Protein AF-A0A9X1MPQ9-F1 (afdb_monomer_lite)

Secondary structure (DSSP, 8-state):
--SSSTTSS--HHHHHHHHHHHHHHHHHHHHS-----GGGGGGHHHHHHHHHHHHHHHHHHHHHHHHHHHHHHTT----HHHHHHHHHHHHHHHHHHHHHHHHHHHHGGG-HHHHTT-HHHHHHHHHHHHHHHHHHHHHHHHHHHTT--

Foldseek 3Di:
DPPVVVPPLQDLVLLQVLLVLLLVLLVLLVVLQFAADPVCVVCNVVQVVVSVVLSVVSNVSSCLSNVSSVCSVVVNDDDLVVQLVSLVVQLVVLVVQLVVLVVLVVCQCVRSCNNRVNPSSSVSSNVSSVSSNVSSVSNNVSSVVVVVD

Sequence (149 aa):
MSAASESVVRRPWSHAVAGGVSLLGAIVCGLDWPDFPQNLQHLSAAGIFAWGVAAIFQLVVSAGHFRIAILDWQGLHASPQYERRNATLWIAVQAVALVMIGVLVLLGRNSVLLMADQTEILAALATSCVVSLTVWGMRRKALGVSSQH

pLDDT: mean 86.48, std 14.12, range [38.06, 97.56]

Organism: NCBI:txid2894196

Radius of gyration: 18.2 Å; chains: 1; bounding box: 39×28×63 Å

Structure (mmCIF, N/CA/C/O backbone):
data_AF-A0A9X1MPQ9-F1
#
_entry.id   AF-A0A9X1MPQ9-F1
#
loop_
_atom_site.group_PDB
_atom_site.id
_atom_site.type_symbol
_atom_site.label_atom_id
_atom_site.label_alt_id
_atom_site.label_comp_id
_atom_site.label_asym_id
_atom_site.label_entity_id
_atom_site.label_seq_id
_atom_site.pdbx_PDB_ins_code
_atom_site.Cartn_x
_atom_site.Cartn_y
_atom_site.Cartn_z
_atom_site.occupancy
_atom_site.B_iso_or_equiv
_atom_site.auth_seq_id
_atom_site.auth_comp_id
_atom_site.auth_asym_id
_atom_site.auth_atom_id
_atom_site.pdbx_PDB_model_num
ATOM 1 N N . MET A 1 1 ? 11.180 -9.453 -36.073 1.00 45.44 1 MET A N 1
ATOM 2 C CA . MET A 1 1 ? 10.013 -9.061 -35.251 1.00 45.44 1 MET A CA 1
ATOM 3 C C . MET A 1 1 ? 10.122 -9.727 -33.886 1.00 45.44 1 MET A C 1
ATOM 5 O O . MET A 1 1 ? 9.959 -10.933 -33.834 1.00 45.44 1 MET A O 1
ATOM 9 N N . SER A 1 2 ? 10.443 -8.971 -32.827 1.00 42.50 2 SER A N 1
ATOM 10 C CA . SER A 1 2 ? 10.199 -9.333 -31.410 1.00 42.50 2 SER A CA 1
ATOM 11 C C . SER A 1 2 ? 10.576 -8.168 -30.463 1.00 42.50 2 SER A C 1
ATOM 13 O O . SER A 1 2 ? 11.208 -8.374 -29.437 1.00 42.50 2 SER A O 1
ATOM 15 N N . ALA A 1 3 ? 10.214 -6.924 -30.797 1.00 45.88 3 ALA A N 1
ATOM 16 C CA . ALA A 1 3 ? 10.395 -5.774 -29.890 1.00 45.88 3 ALA A CA 1
ATOM 17 C C . ALA A 1 3 ? 9.179 -5.556 -28.960 1.00 45.88 3 ALA A C 1
ATOM 19 O O . ALA A 1 3 ? 9.200 -4.724 -28.063 1.00 45.88 3 ALA A O 1
ATOM 20 N N . ALA A 1 4 ? 8.099 -6.321 -29.157 1.00 42.91 4 ALA A N 1
ATOM 21 C CA . ALA A 1 4 ? 6.877 -6.224 -28.357 1.00 42.91 4 ALA A CA 1
ATOM 22 C C . ALA A 1 4 ? 6.926 -7.047 -27.054 1.00 42.91 4 ALA A C 1
ATOM 24 O O . ALA A 1 4 ? 6.059 -6.883 -26.203 1.00 42.91 4 ALA A O 1
ATOM 25 N N . SER A 1 5 ? 7.919 -7.926 -26.877 1.00 39.81 5 SER A N 1
ATOM 26 C CA . SER A 1 5 ? 8.081 -8.727 -25.653 1.00 39.81 5 SER A CA 1
ATOM 27 C C . SER A 1 5 ? 8.943 -8.038 -24.587 1.00 39.81 5 SER A C 1
ATOM 29 O O . SER A 1 5 ? 8.824 -8.379 -23.411 1.00 39.81 5 SER A O 1
ATOM 31 N N . GLU A 1 6 ? 9.719 -7.010 -24.953 1.00 40.69 6 GLU A N 1
ATOM 32 C CA . GLU A 1 6 ? 10.429 -6.132 -24.005 1.00 40.69 6 GLU A CA 1
ATOM 33 C C . GLU A 1 6 ? 9.482 -5.168 -23.260 1.00 40.69 6 GLU A C 1
ATOM 35 O O . GLU A 1 6 ? 9.821 -4.665 -22.189 1.00 40.69 6 GLU A O 1
ATOM 40 N N . SER A 1 7 ? 8.256 -4.958 -23.760 1.00 47.97 7 SER A N 1
ATOM 41 C CA . SER A 1 7 ? 7.297 -3.981 -23.214 1.00 47.97 7 SER A CA 1
ATOM 42 C C . SER A 1 7 ? 6.383 -4.521 -22.103 1.00 47.97 7 SER A C 1
ATOM 44 O O . SER A 1 7 ? 5.680 -3.755 -21.445 1.00 47.97 7 SER A O 1
ATOM 46 N N . VAL A 1 8 ? 6.386 -5.835 -21.844 1.00 43.25 8 VAL A N 1
ATOM 47 C CA . VAL A 1 8 ? 5.489 -6.460 -20.851 1.00 43.25 8 VAL A CA 1
ATOM 48 C C . VAL A 1 8 ? 6.063 -6.423 -19.428 1.00 43.25 8 VAL A C 1
ATOM 50 O O . VAL A 1 8 ? 5.301 -6.473 -18.461 1.00 43.25 8 VAL A O 1
ATOM 53 N N . VAL A 1 9 ? 7.388 -6.307 -19.286 1.00 47.50 9 VAL A N 1
ATOM 54 C CA . VAL A 1 9 ? 8.109 -6.403 -17.998 1.00 47.50 9 VAL A CA 1
ATOM 55 C C . VAL A 1 9 ? 7.972 -5.132 -17.145 1.00 47.50 9 VAL A C 1
ATOM 57 O O . VAL A 1 9 ? 8.157 -5.185 -15.930 1.00 47.50 9 VAL A O 1
ATOM 60 N N . ARG A 1 10 ? 7.587 -3.999 -17.743 1.00 57.59 10 ARG A N 1
ATOM 61 C CA . ARG A 1 10 ? 7.484 -2.694 -17.075 1.00 57.59 10 ARG A CA 1
ATOM 62 C C . ARG A 1 10 ? 6.147 -2.067 -17.432 1.00 57.59 10 ARG A C 1
ATOM 64 O O . ARG A 1 10 ? 6.027 -1.367 -18.428 1.00 57.59 10 ARG A O 1
ATOM 71 N N . ARG A 1 11 ? 5.105 -2.400 -16.670 1.00 69.38 11 ARG A N 1
ATOM 72 C CA . ARG A 1 11 ? 3.758 -1.840 -16.845 1.00 69.38 11 ARG A CA 1
ATOM 73 C C . ARG A 1 11 ? 3.614 -0.642 -15.903 1.00 69.38 11 ARG A C 1
ATOM 75 O O . ARG A 1 11 ? 3.111 -0.840 -14.793 1.00 69.38 11 ARG A O 1
ATOM 82 N N . PRO A 1 12 ? 4.022 0.581 -16.302 1.00 79.94 12 PRO A N 1
ATOM 83 C CA . PRO A 1 12 ? 3.912 1.756 -15.436 1.00 79.94 12 PRO A CA 1
ATOM 84 C C . PRO A 1 12 ? 2.464 1.969 -14.982 1.00 79.94 12 PRO A C 1
ATOM 86 O O . PRO A 1 12 ? 2.216 2.318 -13.832 1.00 79.94 12 PRO A O 1
ATOM 89 N N . TRP A 1 13 ? 1.503 1.616 -15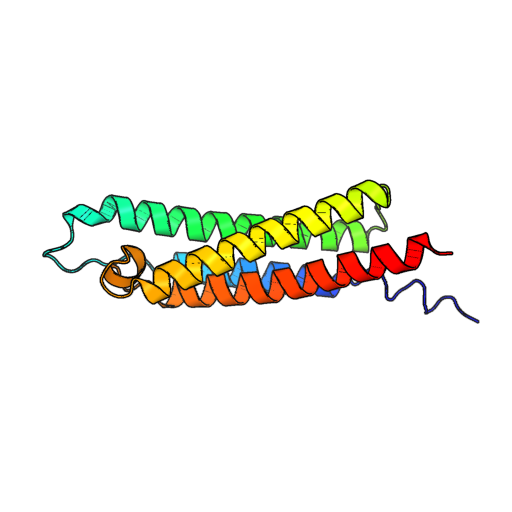.841 1.00 88.19 13 TRP A N 1
ATOM 90 C CA . TRP A 1 13 ? 0.076 1.617 -15.538 1.00 88.19 13 TRP A CA 1
ATOM 91 C C . TRP A 1 13 ? -0.315 0.769 -14.328 1.00 88.19 13 TRP A C 1
ATOM 93 O O . TRP A 1 13 ? -1.142 1.205 -13.537 1.00 88.19 13 TRP A O 1
ATOM 103 N N . SER A 1 14 ? 0.280 -0.411 -14.133 1.00 91.44 14 SER A N 1
ATOM 104 C CA . SER A 1 14 ? -0.054 -1.261 -12.983 1.00 91.44 14 SER A CA 1
ATOM 105 C C . SER A 1 14 ? 0.367 -0.606 -11.668 1.00 91.44 14 SER A C 1
ATOM 107 O O . SER A 1 14 ? -0.398 -0.612 -10.706 1.00 91.44 14 SER A O 1
ATOM 109 N N . HIS A 1 15 ? 1.551 0.013 -11.635 1.00 94.12 15 HIS A N 1
ATOM 110 C CA . HIS A 1 15 ? 1.981 0.784 -10.474 1.00 94.12 15 HIS A CA 1
ATOM 111 C C . HIS A 1 15 ? 1.164 2.071 -10.314 1.00 94.12 15 HIS A C 1
ATOM 113 O O . HIS A 1 15 ? 0.757 2.364 -9.200 1.00 94.12 15 HIS A O 1
ATOM 119 N N . ALA A 1 16 ? 0.8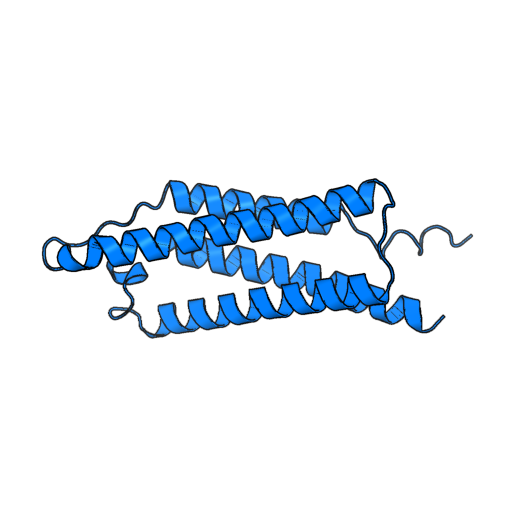41 2.794 -11.388 1.00 94.31 16 ALA A N 1
ATOM 120 C CA . ALA A 1 16 ? 0.016 4.000 -11.307 1.00 94.31 16 ALA A CA 1
ATOM 121 C C . ALA A 1 16 ? -1.388 3.711 -10.744 1.00 94.31 16 ALA A C 1
ATOM 123 O O . ALA A 1 16 ? -1.847 4.419 -9.852 1.00 94.31 16 ALA A O 1
ATOM 124 N N . VAL A 1 17 ? -2.040 2.637 -11.204 1.00 95.12 17 VAL A N 1
ATOM 125 C CA . VAL A 1 17 ? -3.354 2.213 -10.697 1.00 95.12 17 VAL A CA 1
ATOM 126 C C . VAL A 1 17 ? -3.265 1.802 -9.230 1.00 95.12 17 VAL A C 1
ATOM 128 O O . VAL A 1 17 ? -4.071 2.269 -8.432 1.00 95.12 17 VAL A O 1
ATOM 131 N N . ALA A 1 18 ? -2.272 0.993 -8.843 1.00 96.00 18 ALA A N 1
ATOM 132 C CA . ALA A 1 18 ? -2.078 0.636 -7.437 1.00 96.00 18 ALA A CA 1
ATOM 133 C C . ALA A 1 18 ? -1.828 1.871 -6.557 1.00 96.00 18 ALA A C 1
ATOM 135 O O . ALA A 1 18 ? -2.424 1.992 -5.492 1.00 96.00 18 ALA A O 1
ATOM 136 N N . GLY A 1 19 ? -1.021 2.822 -7.036 1.00 96.44 19 GLY A N 1
ATOM 137 C CA . GLY A 1 19 ? -0.792 4.095 -6.356 1.00 96.44 19 GLY A CA 1
ATOM 138 C C . GLY A 1 19 ? -2.074 4.910 -6.187 1.00 96.44 19 GLY A C 1
ATOM 139 O O . GLY A 1 19 ? -2.313 5.451 -5.108 1.00 96.44 19 GLY A O 1
ATOM 140 N N . GLY A 1 20 ? -2.927 4.938 -7.215 1.00 97.00 20 GLY A N 1
ATOM 141 C CA . GLY A 1 20 ? -4.244 5.571 -7.172 1.00 97.00 20 GLY A CA 1
ATOM 142 C C . GLY A 1 20 ? -5.199 4.903 -6.183 1.00 97.00 20 GLY A C 1
ATOM 143 O O . GLY A 1 20 ? -5.841 5.600 -5.406 1.00 97.00 20 GLY A O 1
ATOM 144 N N . VAL A 1 21 ? -5.246 3.567 -6.144 1.00 96.88 21 VAL A N 1
ATOM 145 C CA . VAL A 1 21 ? -6.050 2.815 -5.161 1.00 96.88 21 VAL A CA 1
ATOM 146 C C . VAL A 1 21 ? -5.610 3.144 -3.734 1.00 96.88 21 VAL A C 1
ATOM 148 O O . VAL A 1 21 ? -6.454 3.439 -2.892 1.00 96.88 21 VAL A O 1
ATOM 151 N N . SER A 1 22 ? -4.304 3.157 -3.456 1.00 96.38 22 SER A N 1
ATOM 152 C CA . SER A 1 22 ? -3.791 3.524 -2.130 1.00 96.38 22 SER A CA 1
ATOM 153 C C . SER A 1 22 ? -4.055 4.993 -1.786 1.00 96.38 22 SER A C 1
ATOM 155 O O . SER A 1 22 ? -4.375 5.299 -0.642 1.00 96.38 22 SER A O 1
ATOM 157 N N . LEU A 1 23 ? -3.982 5.904 -2.766 1.00 97.12 23 LEU A N 1
ATOM 158 C CA . LEU A 1 23 ? -4.306 7.319 -2.562 1.00 97.12 23 LEU A CA 1
ATOM 159 C C . LEU A 1 23 ? -5.786 7.516 -2.219 1.00 97.12 23 LEU A C 1
ATOM 161 O O . LEU A 1 23 ? -6.103 8.229 -1.273 1.00 97.12 23 LEU A O 1
ATOM 165 N N . LEU A 1 24 ? -6.683 6.861 -2.960 1.00 96.12 24 LEU A N 1
ATOM 166 C CA . LEU A 1 24 ? -8.113 6.859 -2.655 1.00 96.12 24 LEU A CA 1
ATOM 167 C C . LEU A 1 24 ? -8.368 6.267 -1.269 1.00 96.12 24 LEU A C 1
ATOM 169 O O . LEU A 1 24 ? -9.137 6.836 -0.504 1.00 96.12 24 LEU A O 1
ATOM 173 N N . GLY A 1 25 ? -7.662 5.191 -0.912 1.00 93.69 25 GLY A N 1
ATOM 174 C CA . GLY A 1 25 ? -7.691 4.634 0.436 1.00 93.69 25 GLY A CA 1
ATOM 175 C C . GLY A 1 25 ? -7.298 5.657 1.504 1.00 93.69 25 GLY A C 1
ATOM 176 O O . GLY A 1 25 ? -8.009 5.787 2.489 1.00 93.69 25 GLY A O 1
ATOM 177 N N . ALA A 1 26 ? -6.230 6.435 1.293 1.00 92.88 26 ALA A N 1
ATOM 178 C CA . ALA A 1 26 ? -5.830 7.504 2.213 1.00 92.88 26 ALA A CA 1
ATOM 179 C C . ALA A 1 26 ? -6.893 8.610 2.343 1.00 92.88 26 ALA A C 1
ATOM 181 O O . ALA A 1 26 ? -7.102 9.131 3.436 1.00 92.88 26 ALA A O 1
ATOM 182 N N . ILE A 1 27 ? -7.570 8.959 1.244 1.00 93.12 27 ILE A N 1
ATOM 183 C CA . ILE A 1 27 ? -8.670 9.933 1.256 1.00 93.12 27 ILE A CA 1
ATOM 184 C C . ILE A 1 27 ? -9.851 9.387 2.061 1.00 93.12 27 ILE A C 1
ATOM 186 O O . ILE A 1 27 ? -10.380 10.110 2.899 1.00 93.12 27 ILE A O 1
ATOM 190 N N . VAL A 1 28 ? -10.219 8.117 1.861 1.00 90.00 28 VAL A N 1
ATOM 191 C CA . VAL A 1 28 ? -11.254 7.442 2.661 1.00 90.00 28 VAL A CA 1
ATOM 192 C C . VAL A 1 28 ? -10.874 7.450 4.139 1.00 90.00 28 VAL A C 1
ATOM 194 O O . VAL A 1 28 ? -11.692 7.862 4.950 1.00 90.00 28 VAL A O 1
ATOM 197 N N . CYS A 1 29 ? -9.618 7.136 4.493 1.00 87.00 29 CYS A N 1
ATOM 198 C CA . CYS A 1 29 ? -9.147 7.284 5.874 1.00 87.00 29 CYS A CA 1
ATOM 199 C C . CYS A 1 29 ? -9.390 8.709 6.397 1.00 87.00 29 CYS A C 1
ATOM 201 O O . CYS A 1 29 ? -9.827 8.881 7.524 1.00 87.00 29 CYS A O 1
ATOM 203 N N . GLY A 1 30 ? -9.122 9.738 5.587 1.00 84.00 30 GLY A N 1
ATOM 204 C CA . GLY A 1 30 ? -9.345 11.137 5.961 1.00 84.00 30 GLY A CA 1
ATOM 205 C C . GLY A 1 30 ? -10.807 11.498 6.251 1.00 84.00 30 GLY A C 1
ATOM 206 O O . GLY A 1 30 ? -11.049 12.445 6.995 1.00 84.00 30 GLY A O 1
ATOM 207 N N . LEU A 1 31 ? -11.757 10.757 5.676 1.00 86.62 31 LEU A N 1
ATOM 208 C CA . LEU A 1 31 ? -13.195 10.940 5.883 1.00 86.62 31 LEU A CA 1
ATOM 209 C C . LEU A 1 31 ? -13.747 10.047 7.012 1.00 86.62 31 LEU A C 1
ATOM 211 O O . LEU A 1 31 ? -14.728 10.426 7.644 1.00 86.62 31 LEU A O 1
ATOM 215 N N . ASP A 1 32 ? -13.094 8.917 7.292 1.00 85.56 32 ASP A N 1
ATOM 216 C CA . ASP A 1 32 ? -13.441 7.944 8.340 1.00 85.56 32 ASP A CA 1
ATOM 217 C C . ASP A 1 32 ? -12.793 8.315 9.691 1.00 85.56 32 ASP A C 1
ATOM 219 O O . ASP A 1 32 ? -11.853 7.672 10.183 1.00 85.56 32 ASP A O 1
ATOM 223 N N . TRP A 1 33 ? -13.232 9.442 10.259 1.00 86.19 33 TRP A N 1
ATOM 224 C CA . TRP A 1 33 ? -12.720 9.948 11.535 1.00 86.19 33 TRP A CA 1
ATOM 225 C C . TRP A 1 33 ? -13.095 9.010 12.698 1.00 86.19 33 TRP A C 1
ATOM 227 O O . TRP A 1 33 ? -14.256 8.621 12.795 1.00 86.19 33 TRP A O 1
ATOM 237 N N . PRO A 1 34 ? -12.165 8.676 13.616 1.00 88.38 34 PRO A N 1
ATOM 238 C CA . PRO A 1 34 ? -12.463 7.771 14.724 1.00 88.38 34 PRO A CA 1
ATOM 239 C C . PRO A 1 34 ? -13.516 8.367 15.664 1.00 88.38 34 PRO A C 1
ATOM 241 O O . PRO A 1 34 ? -13.284 9.426 16.260 1.00 88.38 34 PRO A O 1
ATOM 244 N N . ASP A 1 35 ? -14.623 7.649 15.859 1.00 88.31 35 ASP A N 1
ATOM 245 C CA . ASP A 1 35 ? -15.673 8.017 16.809 1.00 88.31 35 ASP A CA 1
ATOM 246 C C . ASP A 1 35 ? -15.848 6.929 17.873 1.00 88.31 35 ASP A C 1
ATOM 248 O O . ASP A 1 35 ? -16.092 5.760 17.577 1.00 88.31 35 ASP A O 1
ATOM 252 N N . PHE A 1 36 ? -15.684 7.309 19.141 1.00 86.06 36 PHE A N 1
ATOM 253 C CA . PHE A 1 36 ? -15.763 6.377 20.263 1.00 86.06 36 PHE A CA 1
ATOM 254 C C . PHE A 1 36 ? -17.059 6.577 21.049 1.00 86.06 36 PHE A C 1
ATOM 256 O O . PHE A 1 36 ? -17.386 7.708 21.424 1.00 86.06 36 PHE A O 1
ATOM 263 N N . PRO A 1 37 ? -17.721 5.480 21.463 1.00 85.25 37 PRO A N 1
ATOM 264 C CA . PRO A 1 37 ? -18.771 5.536 22.472 1.00 85.25 37 PRO A CA 1
ATOM 265 C C . PRO A 1 37 ? -18.302 6.268 23.739 1.00 85.25 37 PRO A C 1
ATOM 267 O O . PRO A 1 37 ? -17.137 6.165 24.132 1.00 85.25 37 PRO A O 1
ATOM 270 N N . GLN A 1 38 ? -19.213 6.961 24.433 1.00 86.81 38 GLN A N 1
ATOM 271 C CA . GLN A 1 38 ? -18.880 7.775 25.616 1.00 86.81 38 GLN A CA 1
ATOM 272 C C . GLN A 1 38 ? -18.085 7.004 26.686 1.00 86.81 38 GLN A C 1
ATOM 274 O O . GLN A 1 38 ? -17.147 7.536 27.276 1.00 86.81 38 GLN A O 1
ATOM 279 N N . ASN A 1 39 ? -18.403 5.725 26.900 1.00 87.38 39 ASN A N 1
ATOM 280 C CA . ASN A 1 39 ? -17.718 4.858 27.862 1.00 87.38 39 ASN A CA 1
ATOM 281 C C . ASN A 1 39 ? -16.283 4.459 27.450 1.00 87.38 39 ASN A C 1
ATOM 283 O O . ASN A 1 39 ? -15.551 3.903 28.269 1.00 87.38 39 ASN A O 1
ATOM 287 N N . LEU A 1 40 ? -15.865 4.745 26.213 1.00 86.94 40 LEU A N 1
ATOM 288 C CA . LEU A 1 40 ? -14.555 4.402 25.645 1.00 86.94 40 LEU A CA 1
ATOM 289 C C . LEU A 1 40 ? -13.713 5.628 25.255 1.00 86.94 40 LEU A C 1
ATOM 291 O O . LEU A 1 40 ? -12.623 5.464 24.715 1.00 86.94 40 LEU A O 1
ATOM 295 N N . GLN A 1 41 ? -14.142 6.855 25.575 1.00 89.62 41 GLN A N 1
ATOM 296 C CA . GLN A 1 41 ? -13.412 8.074 25.186 1.00 89.62 41 GLN A CA 1
ATOM 297 C C . GLN A 1 41 ? -11.974 8.162 25.723 1.00 89.62 41 GLN A C 1
ATOM 299 O O . GLN A 1 41 ? -11.136 8.841 25.128 1.00 89.62 41 GLN A O 1
ATOM 304 N N . HIS A 1 42 ? -11.648 7.443 26.800 1.00 88.94 42 HIS A N 1
ATOM 305 C CA . HIS A 1 42 ? -10.275 7.330 27.303 1.00 88.94 42 HIS A CA 1
ATOM 306 C C . HIS A 1 42 ? -9.309 6.670 26.293 1.00 88.94 42 HIS A C 1
ATOM 308 O O . HIS A 1 42 ? -8.099 6.841 26.412 1.00 88.94 42 HIS A O 1
ATOM 314 N N . LEU A 1 43 ? -9.827 5.958 25.283 1.00 89.56 43 LEU A N 1
ATOM 315 C CA . LEU A 1 43 ? -9.059 5.340 24.194 1.00 89.56 43 LEU A CA 1
ATOM 316 C C . LEU A 1 43 ? -8.912 6.242 22.957 1.00 89.56 43 LEU A C 1
ATOM 318 O O . LEU A 1 43 ? -8.221 5.864 22.012 1.00 89.56 43 LEU A O 1
ATOM 322 N N . SER A 1 44 ? -9.513 7.436 22.960 1.00 88.25 44 SER A N 1
ATOM 323 C CA . SER A 1 44 ? -9.532 8.361 21.813 1.00 88.25 44 SER A CA 1
ATOM 324 C C . SER A 1 44 ? -8.143 8.647 21.239 1.00 88.25 44 SER A C 1
ATOM 326 O O . SER A 1 44 ? -7.941 8.540 20.032 1.00 88.25 44 SER A O 1
ATOM 328 N N . ALA A 1 45 ? -7.156 8.925 22.095 1.00 89.19 45 ALA A N 1
ATOM 329 C CA . ALA A 1 45 ? -5.781 9.175 21.667 1.00 89.19 45 ALA A CA 1
ATOM 330 C C . ALA A 1 45 ? -5.163 7.970 20.935 1.00 89.19 45 ALA A C 1
ATOM 332 O O . ALA A 1 45 ? -4.467 8.146 19.935 1.00 89.19 45 ALA A O 1
ATOM 333 N N . ALA A 1 46 ? -5.443 6.748 21.398 1.00 88.88 46 ALA A N 1
ATOM 334 C CA . ALA A 1 46 ? -4.964 5.528 20.753 1.00 88.88 46 ALA A CA 1
ATOM 335 C C . ALA A 1 46 ? -5.650 5.297 19.396 1.00 88.88 46 ALA A C 1
ATOM 337 O O . ALA A 1 46 ? -4.981 4.906 18.440 1.00 88.88 46 ALA A O 1
ATOM 338 N N . GLY A 1 47 ? -6.952 5.586 19.292 1.00 88.94 47 GLY A N 1
ATOM 339 C CA . GLY A 1 47 ? -7.686 5.517 18.025 1.00 88.94 47 GLY A CA 1
ATOM 340 C C . GLY A 1 47 ? -7.188 6.530 16.999 1.00 88.94 47 GLY A C 1
ATOM 341 O O . GLY A 1 47 ? -6.859 6.146 15.882 1.00 88.94 47 GLY A O 1
ATOM 342 N N . ILE A 1 48 ? -7.015 7.796 17.395 1.00 90.94 48 ILE A N 1
ATOM 343 C CA . ILE A 1 48 ? -6.454 8.849 16.530 1.00 90.94 48 ILE A CA 1
ATOM 344 C C . ILE A 1 48 ? -5.042 8.477 16.068 1.00 90.94 48 ILE A C 1
ATOM 346 O O . ILE A 1 48 ? -4.701 8.656 14.899 1.00 90.94 48 ILE A O 1
ATOM 350 N N . PHE A 1 49 ? -4.216 7.928 16.960 1.00 91.06 49 PHE A N 1
ATOM 351 C CA . PHE A 1 49 ? -2.883 7.463 16.593 1.00 91.06 49 PHE A CA 1
ATOM 352 C C . PHE A 1 49 ? -2.939 6.336 15.551 1.00 91.06 49 PHE A C 1
ATOM 354 O O . PHE A 1 49 ? -2.266 6.418 14.523 1.00 91.06 49 PHE A O 1
ATOM 361 N N . ALA A 1 50 ? -3.760 5.308 15.782 1.00 89.19 50 ALA A N 1
ATOM 362 C CA . ALA A 1 50 ? -3.903 4.181 14.864 1.00 89.19 50 ALA A CA 1
ATOM 363 C C . ALA A 1 50 ? -4.458 4.617 13.494 1.00 89.19 50 ALA A C 1
ATOM 365 O O . ALA A 1 50 ? -3.925 4.213 12.457 1.00 89.19 50 ALA A O 1
ATOM 366 N N . TRP A 1 51 ? -5.455 5.505 13.490 1.00 91.12 51 TRP A N 1
ATOM 367 C CA . TRP A 1 51 ? -5.983 6.166 12.296 1.00 91.12 51 TRP A CA 1
ATOM 368 C C . TRP A 1 51 ? -4.892 6.924 11.526 1.00 91.12 51 TRP A C 1
ATOM 370 O O . TRP A 1 51 ? -4.728 6.736 10.319 1.00 91.12 51 TRP A O 1
ATOM 380 N N . GLY A 1 52 ? -4.091 7.733 12.225 1.00 92.00 52 GLY A N 1
ATOM 381 C CA . GLY A 1 52 ? -3.025 8.522 11.609 1.00 92.00 52 GLY A CA 1
ATOM 382 C C . GLY A 1 52 ? -1.957 7.639 10.964 1.00 92.00 52 GLY A C 1
ATOM 383 O O . GLY A 1 52 ? -1.531 7.893 9.836 1.00 92.00 52 GLY A O 1
ATOM 384 N N . VAL A 1 53 ? -1.570 6.552 11.639 1.00 92.38 53 VAL A N 1
ATOM 385 C CA . VAL A 1 53 ? -0.640 5.554 11.092 1.00 92.38 53 VAL A CA 1
ATOM 386 C C . VAL A 1 53 ? -1.209 4.903 9.829 1.00 92.38 53 VAL A C 1
ATOM 388 O O . VAL A 1 53 ? -0.487 4.779 8.839 1.00 92.38 53 VAL A O 1
ATOM 391 N N . ALA A 1 54 ? -2.491 4.534 9.825 1.00 91.38 54 ALA A N 1
ATOM 392 C CA . ALA A 1 54 ? -3.158 3.955 8.660 1.00 91.38 54 ALA A CA 1
ATOM 393 C C . ALA A 1 54 ? -3.178 4.912 7.455 1.00 91.38 54 ALA A C 1
ATOM 395 O O . ALA A 1 54 ? -2.831 4.509 6.340 1.00 91.38 54 ALA A O 1
ATOM 396 N N . ALA A 1 55 ? -3.525 6.183 7.672 1.00 92.31 55 ALA A N 1
ATOM 397 C CA . ALA A 1 55 ? -3.524 7.202 6.624 1.00 92.31 55 ALA A CA 1
ATOM 398 C C . ALA A 1 55 ? -2.113 7.433 6.050 1.00 92.31 55 ALA A C 1
ATOM 400 O O . ALA A 1 55 ? -1.921 7.413 4.831 1.00 92.31 55 ALA A O 1
ATOM 401 N N . ILE A 1 56 ? -1.101 7.576 6.915 1.00 95.25 56 ILE A N 1
ATOM 402 C CA . ILE A 1 56 ? 0.299 7.751 6.495 1.00 95.25 56 ILE A CA 1
ATOM 403 C C . ILE A 1 56 ? 0.791 6.530 5.718 1.00 95.25 56 ILE A C 1
ATOM 405 O O . ILE A 1 56 ? 1.439 6.682 4.682 1.00 95.25 56 ILE A O 1
ATOM 409 N N . PHE A 1 57 ? 0.469 5.321 6.179 1.00 95.31 57 PHE A N 1
ATOM 410 C CA . PHE A 1 57 ? 0.842 4.092 5.488 1.00 95.31 57 PHE A CA 1
ATOM 411 C C . PHE A 1 57 ? 0.303 4.072 4.052 1.00 95.31 57 PHE A C 1
ATOM 413 O O . PHE A 1 57 ? 1.071 3.850 3.117 1.00 95.31 57 PHE A O 1
ATOM 420 N N . GLN A 1 58 ? -0.980 4.391 3.856 1.00 95.00 58 GLN A N 1
ATOM 421 C CA . GLN A 1 58 ? -1.594 4.467 2.526 1.00 95.00 58 GLN A CA 1
ATOM 422 C C . GLN A 1 58 ? -0.895 5.486 1.613 1.00 95.00 58 GLN A C 1
ATOM 424 O O . GLN A 1 58 ? -0.618 5.187 0.448 1.00 95.00 58 GLN A O 1
ATOM 429 N N . LEU A 1 59 ? -0.537 6.661 2.146 1.00 96.50 59 LEU A N 1
ATOM 430 C CA . LEU A 1 59 ? 0.221 7.677 1.408 1.00 96.50 59 LEU A CA 1
ATOM 431 C C . LEU A 1 59 ? 1.620 7.184 1.018 1.00 96.50 59 LEU A C 1
ATOM 433 O O . LEU A 1 59 ? 2.052 7.397 -0.115 1.00 96.50 59 LEU A O 1
ATOM 437 N N . VAL A 1 60 ? 2.317 6.487 1.918 1.00 97.00 60 VAL A N 1
ATOM 438 C CA . VAL A 1 60 ? 3.643 5.907 1.649 1.00 97.00 60 VAL A CA 1
ATOM 439 C C . VAL A 1 60 ? 3.564 4.833 0.564 1.00 97.00 60 VAL A C 1
ATOM 441 O O . VAL A 1 60 ? 4.385 4.835 -0.357 1.00 97.00 60 VAL A O 1
ATOM 444 N N . VAL A 1 61 ? 2.566 3.947 0.627 1.00 96.62 61 VAL A N 1
ATOM 445 C CA . VAL A 1 61 ? 2.324 2.931 -0.409 1.00 96.62 61 VAL A CA 1
ATOM 446 C C . VAL A 1 61 ? 2.030 3.601 -1.751 1.00 96.62 61 VAL A C 1
ATOM 448 O O . VAL A 1 61 ? 2.642 3.247 -2.764 1.00 96.62 61 VAL A O 1
ATOM 451 N N . SER A 1 62 ? 1.161 4.614 -1.753 1.00 97.44 62 SER A N 1
ATOM 452 C CA . SER A 1 62 ? 0.822 5.387 -2.945 1.00 97.44 62 SER A CA 1
ATOM 453 C C . SER A 1 62 ? 2.054 6.039 -3.578 1.00 97.44 62 SER A C 1
ATOM 455 O O . SER A 1 62 ? 2.342 5.821 -4.758 1.00 97.44 62 SER A O 1
ATOM 457 N N . ALA A 1 63 ? 2.850 6.752 -2.777 1.00 97.2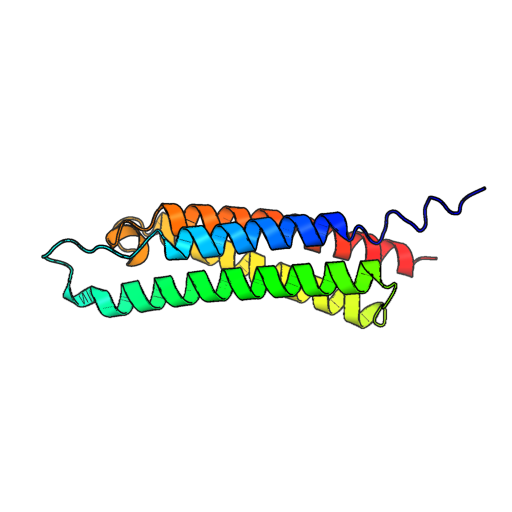5 63 ALA A N 1
ATOM 458 C CA . ALA A 1 63 ? 4.084 7.392 -3.217 1.00 97.25 63 ALA A CA 1
ATOM 459 C C . ALA A 1 63 ? 5.102 6.377 -3.763 1.00 97.25 63 ALA A C 1
ATOM 461 O O . ALA A 1 63 ? 5.723 6.619 -4.802 1.00 97.25 63 ALA A O 1
ATOM 462 N N . GLY A 1 64 ? 5.250 5.221 -3.107 1.00 95.56 64 GLY A N 1
ATOM 463 C CA . GLY A 1 64 ? 6.109 4.132 -3.571 1.00 95.56 64 GLY A CA 1
ATOM 464 C C . GLY A 1 64 ? 5.706 3.628 -4.958 1.00 95.56 64 GLY A C 1
ATOM 465 O O . GLY A 1 64 ? 6.556 3.476 -5.838 1.00 95.56 64 GLY A O 1
ATOM 466 N N . HIS A 1 65 ? 4.408 3.433 -5.181 1.00 97.06 65 HIS A N 1
ATOM 467 C CA . HIS A 1 65 ? 3.867 3.028 -6.473 1.00 97.06 65 HIS A CA 1
ATOM 468 C C . HIS A 1 65 ? 4.025 4.105 -7.552 1.00 97.06 65 HIS A C 1
ATOM 470 O O . HIS A 1 65 ? 4.543 3.800 -8.627 1.00 97.06 65 HIS A O 1
ATOM 476 N N . PHE A 1 66 ? 3.657 5.358 -7.277 1.00 96.81 66 PHE A N 1
ATOM 477 C CA . PHE A 1 66 ? 3.802 6.441 -8.253 1.00 96.81 66 PHE A CA 1
ATOM 478 C C . PHE A 1 66 ? 5.253 6.692 -8.637 1.00 96.81 66 PHE A C 1
ATOM 480 O O . PHE A 1 66 ? 5.547 6.869 -9.818 1.00 96.81 66 PHE A O 1
ATOM 487 N N . ARG A 1 67 ? 6.178 6.622 -7.675 1.00 94.94 67 ARG A N 1
ATOM 488 C CA . ARG A 1 67 ? 7.609 6.731 -7.959 1.00 94.94 67 ARG A CA 1
ATOM 489 C C . ARG A 1 67 ? 8.055 5.682 -8.975 1.00 94.94 67 ARG A C 1
ATOM 491 O O . ARG A 1 67 ? 8.727 6.033 -9.938 1.00 94.94 67 ARG A O 1
ATOM 498 N N . ILE A 1 68 ? 7.680 4.416 -8.786 1.00 93.44 68 ILE A N 1
ATOM 499 C CA . ILE A 1 68 ? 8.028 3.359 -9.747 1.00 93.44 68 ILE A CA 1
ATOM 500 C C . ILE A 1 68 ? 7.344 3.576 -11.093 1.00 93.44 68 ILE A C 1
ATOM 502 O O . ILE A 1 68 ? 7.994 3.419 -12.120 1.00 93.44 68 ILE A O 1
ATOM 506 N N . ALA A 1 69 ? 6.071 3.975 -11.102 1.00 92.75 69 ALA A N 1
ATOM 507 C CA . ALA A 1 69 ? 5.356 4.258 -12.341 1.00 92.75 69 ALA A CA 1
ATOM 508 C C . ALA A 1 69 ? 6.056 5.349 -13.165 1.00 92.75 69 ALA A C 1
ATOM 510 O O . ALA A 1 69 ? 6.236 5.172 -14.366 1.00 92.75 69 ALA A O 1
ATOM 511 N N . ILE A 1 70 ? 6.494 6.438 -12.521 1.00 92.81 70 ILE A N 1
ATOM 512 C CA . ILE A 1 70 ? 7.234 7.537 -13.159 1.00 92.81 70 ILE A CA 1
ATOM 513 C C . ILE A 1 70 ? 8.584 7.047 -13.691 1.00 92.81 70 ILE A C 1
ATOM 515 O O . ILE A 1 70 ? 8.911 7.311 -14.845 1.00 92.81 70 ILE A O 1
ATOM 519 N N . LEU A 1 71 ? 9.348 6.311 -12.877 1.00 91.25 71 LEU A N 1
ATOM 520 C CA . LEU A 1 71 ? 10.652 5.777 -13.280 1.00 91.25 71 LEU A CA 1
ATOM 521 C C . LEU A 1 71 ? 10.535 4.829 -14.481 1.00 91.25 71 LEU A C 1
ATOM 523 O O . LEU A 1 71 ? 11.293 4.965 -15.440 1.00 91.25 71 LEU A O 1
ATOM 527 N N . ASP A 1 72 ? 9.549 3.929 -14.466 1.00 89.69 72 ASP A N 1
ATOM 528 C CA . ASP A 1 72 ? 9.265 3.026 -15.583 1.00 89.69 72 ASP A CA 1
ATOM 529 C C . ASP A 1 72 ? 8.827 3.810 -16.839 1.00 89.69 72 ASP A C 1
ATOM 531 O O . ASP A 1 72 ? 9.233 3.460 -17.945 1.00 89.69 72 ASP A O 1
ATOM 535 N N . TRP A 1 73 ? 8.053 4.897 -16.688 1.00 87.00 73 TRP A N 1
ATOM 536 C CA . TRP A 1 73 ? 7.663 5.778 -17.803 1.00 87.00 73 TRP A CA 1
ATOM 537 C C . TRP A 1 73 ? 8.859 6.478 -18.452 1.00 87.00 73 TRP A C 1
ATOM 539 O O . TRP A 1 73 ? 8.876 6.688 -19.663 1.00 87.00 73 TRP A O 1
ATOM 549 N N . GLN A 1 74 ? 9.847 6.852 -17.639 1.00 88.50 74 GLN A N 1
ATOM 550 C CA . GLN A 1 74 ? 11.064 7.538 -18.071 1.00 88.50 74 GLN A CA 1
ATOM 551 C C . GLN A 1 74 ? 12.161 6.569 -18.537 1.00 88.50 74 GLN A C 1
ATOM 553 O O . GLN A 1 74 ? 13.230 7.012 -18.952 1.00 88.50 74 GLN A O 1
ATOM 558 N N . GLY A 1 75 ? 11.935 5.255 -18.441 1.00 85.25 75 GLY A N 1
ATOM 559 C CA . GLY A 1 75 ? 12.957 4.250 -18.726 1.00 85.25 75 GLY A CA 1
ATOM 560 C C . GLY A 1 75 ? 14.142 4.279 -17.749 1.00 85.25 75 GLY A C 1
ATOM 561 O O . GLY A 1 75 ? 15.208 3.743 -18.059 1.00 85.25 75 GLY A O 1
ATOM 562 N N . LEU A 1 76 ? 13.984 4.917 -16.582 1.00 86.50 76 LEU A N 1
ATOM 563 C CA . LEU A 1 76 ? 15.029 5.072 -15.573 1.00 86.50 76 LEU A CA 1
ATOM 564 C C . LEU A 1 76 ? 15.014 3.875 -14.633 1.00 86.50 76 LEU A C 1
ATOM 566 O O . LEU A 1 76 ? 14.169 3.754 -13.748 1.00 86.50 76 LEU A O 1
ATOM 570 N N . HIS A 1 77 ? 15.970 2.975 -14.828 1.00 83.06 77 HIS A N 1
ATOM 571 C CA . HIS A 1 77 ? 15.972 1.682 -14.161 1.00 83.06 77 HIS A CA 1
ATOM 572 C C . HIS A 1 77 ? 17.195 1.522 -13.274 1.00 83.06 77 HIS A C 1
ATOM 574 O O . HIS A 1 77 ? 18.323 1.781 -13.696 1.00 83.06 77 HIS A O 1
ATOM 580 N N . ALA A 1 78 ? 16.975 1.053 -12.048 1.00 86.00 78 ALA A N 1
ATOM 581 C CA . ALA A 1 78 ? 18.072 0.654 -11.188 1.00 86.00 78 ALA A CA 1
ATOM 582 C C . ALA A 1 78 ? 18.646 -0.703 -11.630 1.00 86.00 78 ALA A C 1
ATOM 584 O O . ALA A 1 78 ? 18.112 -1.391 -12.507 1.00 86.00 78 ALA A O 1
ATOM 585 N N . SER A 1 79 ? 19.741 -1.117 -10.990 1.00 88.44 79 SER A N 1
ATOM 586 C CA . SER A 1 79 ? 20.316 -2.437 -11.239 1.00 88.44 79 SER A CA 1
ATOM 587 C C . SER A 1 79 ? 19.290 -3.553 -10.951 1.00 88.44 79 SER A C 1
ATOM 589 O O . SER A 1 79 ? 18.509 -3.445 -9.996 1.00 88.44 79 SER A O 1
ATOM 591 N N . PRO A 1 80 ? 19.298 -4.672 -11.705 1.00 85.00 80 PRO A N 1
ATOM 592 C CA . PRO A 1 80 ? 18.329 -5.758 -11.513 1.00 85.00 80 PRO A CA 1
ATOM 593 C C . PRO A 1 80 ? 18.303 -6.324 -10.085 1.00 85.00 80 PRO A C 1
ATOM 595 O O . PRO A 1 80 ? 1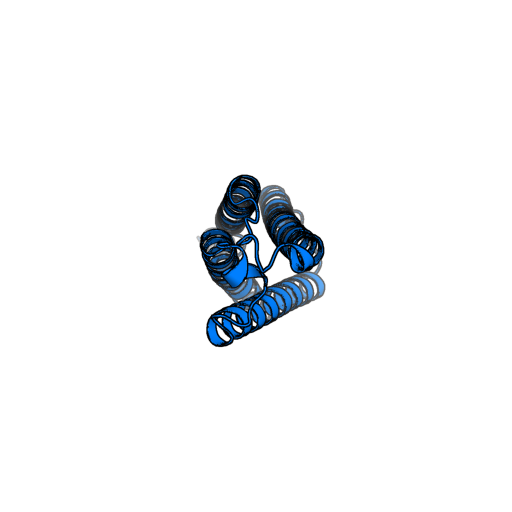7.256 -6.738 -9.586 1.00 85.00 80 PRO A O 1
ATOM 598 N N . GLN A 1 81 ? 19.449 -6.327 -9.395 1.00 89.38 81 GLN A N 1
ATOM 599 C CA . GLN A 1 81 ? 19.540 -6.756 -7.999 1.00 89.38 81 GLN A CA 1
ATOM 600 C C . GLN A 1 81 ? 18.798 -5.800 -7.055 1.00 89.38 81 GLN A C 1
ATOM 602 O O . GLN A 1 81 ? 18.082 -6.264 -6.164 1.00 89.38 81 GLN A O 1
ATOM 607 N N . TYR A 1 82 ? 18.939 -4.486 -7.257 1.00 90.06 82 TYR A N 1
ATOM 608 C CA . TYR A 1 82 ? 18.226 -3.487 -6.467 1.00 90.06 82 TYR A CA 1
ATOM 609 C C . TYR A 1 82 ? 16.714 -3.590 -6.683 1.00 90.06 82 TYR A C 1
ATOM 611 O O . TYR A 1 82 ? 15.970 -3.647 -5.707 1.00 90.06 82 TYR A O 1
ATOM 619 N N . GLU A 1 83 ? 16.267 -3.692 -7.937 1.00 89.75 83 GLU A N 1
ATOM 620 C CA . GLU A 1 83 ? 14.847 -3.813 -8.291 1.00 89.75 83 GLU A CA 1
ATOM 621 C C . GLU A 1 83 ? 14.194 -5.040 -7.640 1.00 89.75 83 GLU A C 1
ATOM 623 O O . GLU A 1 83 ? 13.115 -4.940 -7.052 1.00 89.75 83 GLU A O 1
ATOM 628 N N . ARG A 1 84 ? 14.877 -6.196 -7.661 1.00 90.56 84 ARG A N 1
ATOM 629 C CA . ARG A 1 84 ? 14.390 -7.409 -6.985 1.00 90.56 84 ARG A CA 1
ATOM 630 C C . ARG A 1 84 ? 14.290 -7.221 -5.478 1.00 90.56 84 ARG A C 1
ATOM 632 O O . ARG A 1 84 ? 13.287 -7.623 -4.896 1.00 90.56 84 ARG A O 1
ATOM 639 N N . ARG A 1 85 ? 15.307 -6.621 -4.850 1.00 93.69 85 ARG A N 1
ATOM 640 C CA . ARG A 1 85 ? 15.300 -6.348 -3.406 1.00 93.69 85 ARG A CA 1
ATOM 641 C C . ARG A 1 85 ? 14.169 -5.392 -3.037 1.00 93.69 85 ARG A C 1
ATOM 643 O O . ARG A 1 85 ? 13.441 -5.670 -2.093 1.00 93.69 85 ARG A O 1
ATOM 650 N N . ASN A 1 86 ? 14.002 -4.311 -3.796 1.00 93.75 86 ASN A N 1
ATOM 651 C CA . ASN A 1 86 ? 12.933 -3.338 -3.597 1.00 93.75 86 ASN A CA 1
ATOM 652 C C . ASN A 1 86 ? 11.553 -4.004 -3.705 1.00 93.75 86 ASN A C 1
ATOM 654 O O . ASN A 1 86 ? 10.740 -3.864 -2.798 1.00 93.75 86 ASN A O 1
ATOM 658 N N . ALA A 1 87 ? 11.321 -4.807 -4.748 1.00 93.75 87 ALA A N 1
ATOM 659 C CA . ALA A 1 87 ? 10.066 -5.537 -4.900 1.00 93.75 87 ALA A CA 1
ATOM 660 C C . ALA A 1 87 ? 9.812 -6.516 -3.739 1.00 93.75 87 ALA A C 1
ATOM 662 O O . ALA A 1 87 ? 8.705 -6.556 -3.213 1.00 93.75 87 ALA A O 1
ATOM 663 N N . THR A 1 88 ? 10.829 -7.263 -3.291 1.00 95.88 88 THR A N 1
ATOM 664 C CA . THR A 1 88 ? 10.703 -8.154 -2.124 1.00 95.88 88 THR A CA 1
ATOM 665 C C . THR A 1 88 ? 10.358 -7.385 -0.846 1.00 95.88 88 THR A C 1
ATOM 667 O O . THR A 1 88 ? 9.508 -7.841 -0.085 1.00 95.88 88 THR A O 1
ATOM 670 N N . LEU A 1 89 ? 10.989 -6.230 -0.606 1.00 96.31 89 LEU A N 1
ATOM 671 C CA . LEU A 1 89 ? 10.710 -5.404 0.573 1.00 96.31 89 LEU A CA 1
ATOM 672 C C . LEU A 1 89 ? 9.260 -4.925 0.582 1.00 96.31 89 LEU A C 1
ATOM 674 O O . LEU A 1 89 ? 8.578 -5.090 1.589 1.00 96.31 89 LEU A O 1
ATOM 678 N N . TRP A 1 90 ? 8.769 -4.406 -0.543 1.00 96.75 90 TRP A N 1
ATOM 679 C CA . TRP A 1 90 ? 7.374 -3.989 -0.644 1.00 96.75 90 TRP A CA 1
ATOM 680 C C . TRP A 1 90 ? 6.405 -5.159 -0.472 1.00 96.75 90 TRP A C 1
ATOM 682 O O . TRP A 1 90 ? 5.429 -5.013 0.253 1.00 96.75 90 TRP A O 1
ATOM 692 N N . ILE A 1 91 ? 6.696 -6.340 -1.031 1.00 97.56 91 ILE A N 1
ATOM 693 C CA . ILE A 1 91 ? 5.886 -7.545 -0.781 1.00 97.56 91 ILE A CA 1
ATOM 694 C C . ILE A 1 91 ? 5.824 -7.862 0.719 1.00 97.56 91 ILE A C 1
ATOM 696 O O . ILE A 1 91 ? 4.739 -8.074 1.252 1.00 97.56 91 ILE A O 1
ATOM 700 N N . ALA A 1 92 ? 6.969 -7.866 1.408 1.00 97.44 92 ALA A N 1
ATOM 701 C CA . ALA A 1 92 ? 7.026 -8.134 2.844 1.00 97.44 92 ALA A CA 1
ATOM 702 C C . ALA A 1 92 ? 6.219 -7.107 3.655 1.00 97.44 92 ALA A C 1
ATOM 704 O O . ALA A 1 92 ? 5.428 -7.501 4.509 1.00 97.44 92 ALA A O 1
ATOM 705 N N . VAL A 1 93 ? 6.370 -5.812 3.359 1.00 96.50 93 VAL A N 1
ATOM 706 C CA . VAL A 1 93 ? 5.632 -4.734 4.037 1.00 96.50 93 VAL A CA 1
ATOM 707 C C . VAL A 1 93 ? 4.121 -4.929 3.898 1.00 96.50 93 VAL A C 1
ATOM 709 O O . VAL A 1 93 ? 3.407 -4.880 4.898 1.00 96.50 93 VAL A O 1
ATOM 712 N N . GLN A 1 94 ? 3.632 -5.219 2.689 1.00 97.06 94 GLN A N 1
ATOM 713 C CA . GLN A 1 94 ? 2.199 -5.423 2.470 1.00 97.06 94 GLN A CA 1
ATOM 714 C C . GLN A 1 94 ? 1.674 -6.719 3.099 1.00 97.06 94 GLN A C 1
ATOM 716 O O . GLN A 1 94 ? 0.557 -6.749 3.610 1.00 97.06 94 GLN A O 1
ATOM 721 N N . ALA A 1 95 ? 2.472 -7.790 3.096 1.00 96.62 95 ALA A N 1
ATOM 722 C CA . ALA A 1 95 ? 2.101 -9.041 3.749 1.00 96.62 95 ALA A CA 1
ATOM 723 C C . ALA A 1 95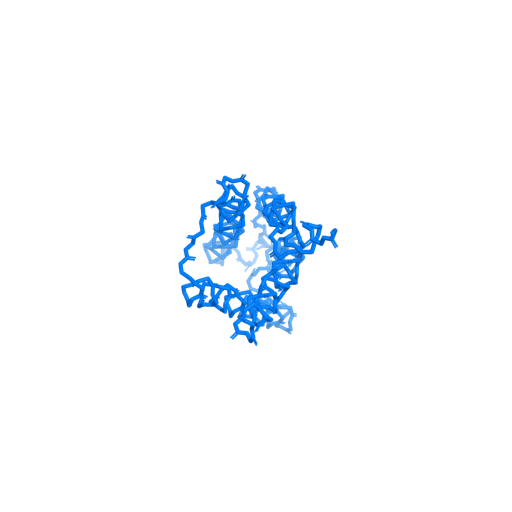 ? 1.967 -8.858 5.269 1.00 96.62 95 ALA A C 1
ATOM 725 O O . ALA A 1 95 ? 0.977 -9.295 5.852 1.00 96.62 95 ALA A O 1
ATOM 726 N N . VAL A 1 96 ? 2.920 -8.164 5.901 1.00 96.69 96 VAL A N 1
ATOM 727 C CA . VAL A 1 96 ? 2.855 -7.835 7.333 1.00 96.69 96 VAL A CA 1
ATOM 728 C C . VAL A 1 96 ? 1.631 -6.969 7.631 1.00 96.69 96 VAL A C 1
ATOM 730 O O . VAL A 1 96 ? 0.900 -7.269 8.573 1.00 96.69 96 VAL A O 1
ATOM 733 N N . ALA A 1 97 ? 1.356 -5.950 6.810 1.00 95.06 97 ALA A N 1
ATOM 734 C CA . ALA A 1 97 ? 0.166 -5.116 6.963 1.00 95.06 97 ALA A CA 1
ATOM 735 C C . ALA A 1 97 ? -1.135 -5.935 6.879 1.00 95.06 97 ALA A C 1
ATOM 737 O O . ALA A 1 97 ? -1.984 -5.804 7.757 1.00 95.06 97 ALA A O 1
ATOM 738 N N . LEU A 1 98 ? -1.270 -6.844 5.903 1.00 96.12 98 LEU A N 1
ATOM 739 C CA . LEU A 1 98 ? -2.435 -7.734 5.808 1.00 96.12 98 LEU A CA 1
ATOM 740 C C . LEU A 1 98 ? -2.597 -8.646 7.021 1.00 96.12 98 LEU A C 1
ATOM 742 O O . LEU A 1 98 ? -3.717 -8.824 7.493 1.00 96.12 98 LEU A O 1
ATOM 746 N N . VAL A 1 99 ? -1.503 -9.212 7.537 1.00 96.12 99 VAL A N 1
ATOM 747 C CA . VAL A 1 99 ? -1.553 -10.034 8.754 1.00 96.12 99 VAL A CA 1
ATOM 748 C C . VAL A 1 99 ? -2.045 -9.200 9.934 1.00 96.12 99 VAL A C 1
ATOM 750 O O . VAL A 1 99 ? -2.936 -9.644 10.653 1.00 96.12 99 VAL A O 1
ATOM 753 N N . MET A 1 100 ? -1.530 -7.978 10.110 1.00 93.00 100 MET A N 1
ATOM 754 C CA . MET A 1 100 ? -1.984 -7.082 11.179 1.00 93.00 100 MET A CA 1
ATOM 755 C C . MET A 1 100 ? -3.467 -6.724 11.039 1.00 93.00 100 MET A C 1
ATOM 757 O O . MET A 1 100 ? -4.192 -6.781 12.027 1.00 93.00 100 MET A O 1
ATOM 761 N N . ILE A 1 101 ? -3.942 -6.425 9.825 1.00 92.75 101 ILE A N 1
ATOM 762 C CA . ILE A 1 101 ? -5.368 -6.172 9.559 1.00 92.75 101 ILE A CA 1
ATOM 763 C C . ILE A 1 101 ? -6.203 -7.406 9.914 1.00 92.75 101 ILE A C 1
ATOM 765 O O . ILE A 1 101 ? -7.207 -7.284 10.611 1.00 92.75 101 ILE A O 1
ATOM 769 N N . GLY A 1 102 ? -5.767 -8.600 9.505 1.00 90.94 102 GLY A N 1
ATOM 770 C CA . GLY A 1 102 ? -6.426 -9.857 9.857 1.00 90.94 102 GLY A CA 1
ATOM 771 C C . GLY A 1 102 ? -6.509 -10.069 11.370 1.00 90.94 102 GLY A C 1
ATOM 772 O O . GLY A 1 102 ? -7.572 -10.410 11.881 1.00 90.94 102 GLY A O 1
ATOM 773 N N . VAL A 1 103 ? -5.428 -9.792 12.104 1.00 91.81 103 VAL A N 1
ATOM 774 C CA . VAL A 1 103 ? -5.416 -9.844 13.575 1.00 91.81 103 VAL A CA 1
ATOM 775 C C . VAL A 1 103 ? -6.405 -8.842 14.171 1.00 91.81 103 VAL A C 1
ATOM 777 O O . VAL A 1 103 ? -7.177 -9.212 15.050 1.00 91.81 103 VAL A O 1
ATOM 780 N N . LEU A 1 104 ? -6.437 -7.600 13.682 1.00 88.50 104 LEU A N 1
ATOM 781 C CA . LEU A 1 104 ? -7.376 -6.578 14.159 1.00 88.50 104 LEU A CA 1
ATOM 782 C C . LEU A 1 104 ? -8.836 -6.993 13.938 1.00 88.50 104 LEU A C 1
ATOM 784 O O . LEU A 1 104 ? -9.657 -6.812 14.835 1.00 88.50 104 LEU A O 1
ATOM 788 N N . VAL A 1 105 ? -9.144 -7.598 12.786 1.00 88.44 105 VAL A N 1
ATOM 789 C CA . VAL A 1 105 ? -10.474 -8.147 12.481 1.00 88.44 105 VAL A CA 1
ATOM 790 C C . VAL A 1 105 ? -10.819 -9.318 13.405 1.00 88.44 105 VAL A C 1
ATOM 792 O O . VAL A 1 105 ? -11.923 -9.361 13.944 1.00 88.44 105 VAL A O 1
ATOM 795 N N . LEU A 1 106 ? -9.876 -10.233 13.653 1.00 91.50 106 LEU A N 1
ATOM 796 C CA . LEU A 1 106 ? -10.072 -11.377 14.554 1.00 91.50 106 LEU A CA 1
ATOM 797 C C . LEU A 1 106 ? -10.276 -10.959 16.015 1.00 91.50 106 LEU A C 1
ATOM 799 O O . LEU A 1 106 ? -11.040 -11.598 16.736 1.00 91.50 106 LEU A O 1
ATOM 803 N N . LEU A 1 107 ? -9.619 -9.883 16.456 1.00 88.50 107 LEU A N 1
ATOM 804 C CA . LEU A 1 107 ? -9.813 -9.324 17.795 1.00 88.50 107 LEU A CA 1
ATOM 805 C C . LEU A 1 107 ? -11.201 -8.687 17.966 1.00 88.50 107 LEU A C 1
ATOM 807 O O . LEU A 1 107 ? -11.671 -8.567 19.100 1.00 88.50 107 LEU A O 1
ATOM 811 N N . GLY A 1 108 ? -11.868 -8.305 16.871 1.00 83.88 108 GLY A N 1
ATOM 812 C CA . GLY A 1 108 ? -13.243 -7.814 16.867 1.00 83.88 108 GLY A CA 1
ATOM 813 C C . GLY A 1 108 ? -13.449 -6.674 17.863 1.00 83.88 108 GLY A C 1
ATOM 814 O O . GLY A 1 108 ? -12.807 -5.629 17.782 1.00 83.88 108 GLY A O 1
ATOM 815 N N . ARG A 1 109 ? -14.301 -6.909 18.868 1.00 75.69 109 ARG A N 1
ATOM 816 C CA . ARG A 1 109 ? -14.618 -5.927 19.919 1.00 75.69 109 ARG A CA 1
ATOM 817 C C . ARG A 1 109 ? -13.438 -5.569 20.828 1.00 75.69 109 ARG A C 1
ATOM 819 O O . ARG A 1 109 ? -13.621 -4.685 21.643 1.00 75.69 109 ARG A O 1
ATOM 826 N N . ASN A 1 110 ? -12.278 -6.222 20.715 1.00 83.12 110 ASN A N 1
ATOM 827 C CA . ASN A 1 110 ? -11.049 -5.883 21.448 1.00 83.12 110 ASN A CA 1
ATOM 828 C C . ASN A 1 110 ? -10.073 -5.012 20.631 1.00 83.12 110 ASN A C 1
ATOM 830 O O . ASN A 1 110 ? -9.006 -4.654 21.124 1.00 83.12 110 ASN A O 1
ATOM 834 N N . SER A 1 111 ? -10.403 -4.691 19.377 1.00 82.88 111 SER A N 1
ATOM 835 C CA . SER A 1 111 ? -9.592 -3.829 18.516 1.00 82.88 111 SER A CA 1
ATOM 836 C C . SER A 1 111 ? -10.010 -2.370 18.678 1.00 82.88 111 SER A C 1
ATOM 838 O O . SER A 1 111 ? -11.163 -2.033 18.430 1.00 82.88 111 SER A O 1
ATOM 840 N N . VAL A 1 112 ? -9.065 -1.494 19.033 1.00 81.62 112 VAL A N 1
ATOM 841 C CA . VAL A 1 112 ? -9.309 -0.047 19.204 1.00 81.62 112 VAL A CA 1
ATOM 842 C C . VAL A 1 112 ? -9.908 0.584 17.942 1.00 81.62 112 VAL A C 1
ATOM 844 O O . VAL A 1 112 ? -10.795 1.419 18.056 1.00 81.62 112 VAL A O 1
ATOM 847 N N . LEU A 1 113 ? -9.482 0.150 16.750 1.00 77.75 113 LEU A N 1
ATOM 848 C CA . LEU A 1 113 ? -10.015 0.649 15.476 1.00 77.75 113 LEU A CA 1
ATOM 849 C C . LEU A 1 113 ? -11.469 0.218 15.247 1.00 77.75 113 LEU A C 1
ATOM 851 O O . LEU A 1 113 ? -12.288 1.016 14.814 1.00 77.75 113 LEU A O 1
ATOM 855 N N . LEU A 1 114 ? -11.814 -1.030 15.583 1.00 82.56 114 LEU A N 1
ATOM 856 C CA . LEU A 1 114 ? -13.191 -1.522 15.447 1.00 82.56 114 LEU A CA 1
ATOM 857 C C . LEU A 1 114 ? -14.115 -0.978 16.538 1.00 82.56 114 LEU A C 1
ATOM 859 O O . LEU A 1 114 ? -15.306 -0.807 16.309 1.00 82.56 114 LEU A O 1
ATOM 863 N N . MET A 1 115 ? -13.575 -0.692 17.724 1.00 83.06 115 MET A N 1
ATOM 864 C CA . MET A 1 115 ? -14.292 0.040 18.769 1.00 83.06 115 MET A CA 1
ATOM 865 C C . MET A 1 115 ? -14.578 1.497 18.376 1.00 83.06 115 MET A C 1
ATOM 867 O O . MET A 1 115 ? -15.507 2.080 18.928 1.00 83.06 115 MET A O 1
ATOM 871 N N . ALA A 1 116 ? -13.781 2.061 17.466 1.00 81.69 116 ALA A N 1
ATOM 872 C CA . ALA A 1 116 ? -13.899 3.424 16.951 1.00 81.69 116 ALA A CA 1
ATOM 873 C C . ALA A 1 116 ? -14.720 3.520 15.648 1.00 81.69 116 ALA A C 1
ATOM 875 O O . ALA A 1 116 ? -14.594 4.504 14.925 1.00 81.69 116 ALA A O 1
ATOM 876 N N . ASP A 1 117 ? -15.474 2.464 15.318 1.00 84.69 117 ASP A N 1
ATOM 877 C CA . ASP A 1 117 ? -16.275 2.308 14.091 1.00 84.69 117 ASP A CA 1
ATOM 878 C C . ASP A 1 117 ? -15.495 2.394 12.763 1.00 84.69 117 ASP A C 1
ATOM 880 O O . ASP A 1 117 ? -16.069 2.508 11.685 1.00 84.69 117 ASP A O 1
ATOM 884 N N . GLN A 1 118 ? -14.169 2.233 12.801 1.00 86.94 118 GLN A N 1
ATOM 885 C CA . GLN A 1 118 ? -13.311 2.380 11.620 1.00 86.94 118 GLN A CA 1
ATOM 886 C C . GLN A 1 118 ? -13.249 1.085 10.803 1.00 86.94 118 GLN A C 1
ATOM 888 O O . GLN A 1 118 ? -12.208 0.441 10.648 1.00 86.94 118 GLN A O 1
ATOM 893 N N . THR A 1 119 ? -14.399 0.630 10.320 1.00 86.88 119 THR A N 1
ATOM 894 C CA . THR A 1 119 ? -14.477 -0.546 9.441 1.00 86.88 119 THR A CA 1
ATOM 895 C C . THR A 1 119 ? -14.068 -0.204 8.009 1.00 86.88 119 THR A C 1
ATOM 897 O O . THR A 1 119 ? -13.411 -1.015 7.346 1.00 86.88 119 THR A O 1
ATOM 900 N N . GLU A 1 120 ? -14.367 1.016 7.557 1.00 88.62 120 GLU A N 1
ATOM 901 C CA . GLU A 1 120 ? -14.008 1.503 6.225 1.00 88.62 120 GLU A CA 1
ATOM 902 C C . GLU A 1 120 ? -12.491 1.636 6.069 1.00 88.62 120 GLU A C 1
ATOM 904 O O . GLU A 1 120 ? -11.940 1.165 5.066 1.00 88.62 120 GLU A O 1
ATOM 909 N N . ILE A 1 121 ? -11.787 2.159 7.085 1.00 89.12 121 ILE A N 1
ATOM 910 C CA . ILE A 1 121 ? -10.319 2.240 7.070 1.00 89.12 121 ILE A CA 1
ATOM 911 C C . ILE A 1 121 ? -9.668 0.863 6.880 1.00 89.12 121 ILE A C 1
ATOM 913 O O . ILE A 1 121 ? -8.711 0.721 6.113 1.00 89.12 121 ILE A O 1
ATOM 917 N N . LEU A 1 122 ? -10.196 -0.175 7.539 1.00 91.00 122 LEU A N 1
ATOM 918 C CA . LEU A 1 122 ? -9.660 -1.535 7.466 1.00 91.00 122 LEU A CA 1
ATOM 919 C C . LEU A 1 122 ? -9.922 -2.154 6.093 1.00 91.00 122 LEU A C 1
ATOM 921 O O . LEU A 1 122 ? -9.030 -2.794 5.530 1.00 91.00 122 LEU A O 1
ATOM 925 N N . ALA A 1 123 ? -11.106 -1.922 5.523 1.00 92.12 123 ALA A N 1
ATOM 926 C CA . ALA A 1 123 ? -11.441 -2.363 4.173 1.00 92.12 123 ALA A CA 1
ATOM 927 C C . ALA A 1 123 ? -10.563 -1.671 3.113 1.00 92.12 123 ALA A C 1
ATOM 929 O O . ALA A 1 123 ? -10.029 -2.332 2.211 1.00 92.12 123 ALA A O 1
ATOM 930 N N . ALA A 1 124 ? -10.348 -0.359 3.247 1.00 93.19 124 ALA A N 1
ATOM 931 C CA . ALA A 1 124 ? -9.487 0.422 2.366 1.00 93.19 124 ALA A CA 1
ATOM 932 C C . ALA A 1 124 ? -8.017 -0.024 2.457 1.00 93.19 124 ALA A C 1
ATOM 934 O O . ALA A 1 124 ? -7.344 -0.184 1.431 1.00 93.19 124 ALA A O 1
ATOM 935 N N . LEU A 1 125 ? -7.512 -0.270 3.671 1.00 93.50 125 LEU A N 1
ATOM 936 C CA . LEU A 1 125 ? -6.172 -0.813 3.904 1.00 93.50 125 LEU A CA 1
ATOM 937 C C . LEU A 1 125 ? -6.009 -2.202 3.292 1.00 93.50 125 LEU A C 1
ATOM 939 O O . LEU A 1 125 ? -5.044 -2.432 2.561 1.00 93.50 125 LEU A O 1
ATOM 943 N N . ALA A 1 126 ? -6.953 -3.112 3.539 1.00 95.31 126 ALA A N 1
ATOM 944 C CA . ALA A 1 126 ? -6.898 -4.470 3.010 1.00 95.31 126 ALA A CA 1
ATOM 945 C C . ALA A 1 126 ? -6.876 -4.466 1.476 1.00 95.31 126 ALA A C 1
ATOM 947 O O . ALA A 1 126 ? -6.009 -5.092 0.864 1.00 95.31 126 ALA A O 1
ATOM 948 N N . THR A 1 127 ? -7.775 -3.696 0.858 1.00 96.00 127 THR A N 1
ATOM 949 C CA . THR A 1 127 ? -7.863 -3.562 -0.603 1.00 96.00 127 THR A CA 1
ATOM 950 C C . THR A 1 127 ? -6.558 -3.028 -1.189 1.00 96.00 127 THR A C 1
ATOM 952 O O . THR A 1 127 ? -6.005 -3.615 -2.122 1.00 96.00 127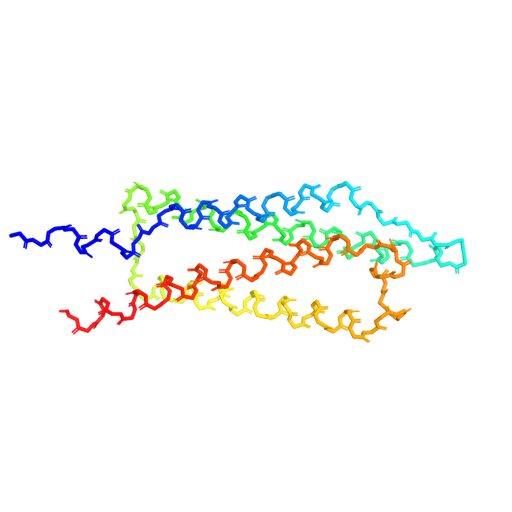 THR A O 1
ATOM 955 N N . SER A 1 128 ? -6.018 -1.958 -0.603 1.00 95.31 128 SER A N 1
ATOM 956 C CA . SER A 1 128 ? -4.742 -1.369 -1.012 1.00 95.31 128 SER A CA 1
ATOM 957 C C . SER A 1 128 ? -3.581 -2.363 -0.903 1.00 95.31 128 SER A C 1
ATOM 959 O O . SER A 1 128 ? -2.816 -2.525 -1.857 1.00 95.31 128 SER A O 1
ATOM 961 N N . CYS A 1 129 ? -3.491 -3.110 0.203 1.00 96.44 129 CYS A N 1
ATOM 962 C CA . CYS A 1 129 ? -2.436 -4.103 0.399 1.00 96.44 129 CYS A CA 1
ATOM 963 C C . CYS A 1 129 ? -2.533 -5.259 -0.609 1.00 96.44 129 CYS A C 1
ATOM 965 O O . CYS A 1 129 ? -1.511 -5.669 -1.159 1.00 96.44 129 CYS A O 1
ATOM 967 N N . VAL A 1 130 ? -3.739 -5.768 -0.898 1.00 97.38 130 VAL A N 1
ATOM 968 C CA . VAL A 1 130 ? -3.952 -6.850 -1.882 1.00 97.38 130 VAL A CA 1
ATOM 969 C C . VAL A 1 130 ? -3.558 -6.403 -3.291 1.00 97.38 130 VAL A C 1
ATOM 971 O O . VAL A 1 130 ? -2.831 -7.115 -3.995 1.00 97.38 130 VAL A O 1
ATOM 974 N N . VAL A 1 131 ? -3.991 -5.208 -3.703 1.00 96.38 131 VAL A N 1
ATOM 975 C CA . VAL A 1 131 ? -3.628 -4.641 -5.009 1.00 96.38 131 VAL A CA 1
ATOM 976 C C . VAL A 1 131 ? -2.116 -4.419 -5.087 1.00 96.38 131 VAL A C 1
ATOM 978 O O . VAL A 1 131 ? -1.477 -4.842 -6.054 1.00 96.38 131 VAL A O 1
ATOM 981 N N . SER A 1 132 ? -1.523 -3.831 -4.046 1.00 96.12 132 SER A N 1
ATOM 982 C CA . SER A 1 132 ? -0.083 -3.583 -3.971 1.00 96.12 132 SER A CA 1
ATOM 983 C C . SER A 1 132 ? 0.727 -4.883 -4.043 1.00 96.12 132 SER A C 1
ATOM 985 O O . SER A 1 132 ? 1.645 -4.983 -4.862 1.00 96.12 132 SER A O 1
ATOM 987 N N . LEU A 1 133 ? 0.354 -5.915 -3.276 1.00 96.62 133 LEU A N 1
ATOM 988 C CA . LEU A 1 133 ? 0.982 -7.243 -3.321 1.00 96.62 133 LEU A CA 1
ATOM 989 C C . LEU A 1 133 ? 0.950 -7.847 -4.713 1.00 96.62 133 LEU A C 1
ATOM 991 O O . LEU A 1 133 ? 1.960 -8.376 -5.176 1.00 96.62 133 LEU A O 1
ATOM 995 N N . THR A 1 134 ? -0.196 -7.753 -5.382 1.00 95.19 134 THR A N 1
ATOM 996 C CA . THR A 1 134 ? -0.362 -8.286 -6.734 1.00 95.19 134 THR A CA 1
ATOM 997 C C . THR A 1 134 ? 0.614 -7.608 -7.692 1.00 95.19 134 THR A C 1
ATOM 999 O O . THR A 1 134 ? 1.363 -8.284 -8.399 1.00 95.19 134 THR A O 1
ATOM 1002 N N . VAL A 1 135 ? 0.679 -6.275 -7.667 1.00 95.06 135 VAL A N 1
ATOM 1003 C CA . VAL A 1 135 ? 1.555 -5.500 -8.557 1.00 95.06 135 VAL A CA 1
ATOM 1004 C C . VAL A 1 135 ? 3.036 -5.753 -8.262 1.00 95.06 135 VAL A C 1
ATOM 1006 O O . VAL A 1 135 ? 3.813 -6.009 -9.187 1.00 95.06 135 VAL A O 1
ATOM 1009 N N . TRP A 1 136 ? 3.443 -5.763 -6.992 1.00 95.00 136 TRP A N 1
ATOM 1010 C CA . TRP A 1 136 ? 4.830 -6.057 -6.628 1.00 95.00 136 TRP A CA 1
ATOM 1011 C C . TRP A 1 136 ? 5.221 -7.511 -6.897 1.00 95.00 136 TRP A C 1
ATOM 1013 O O . TRP A 1 136 ? 6.338 -7.765 -7.352 1.00 95.00 136 TRP A O 1
ATOM 1023 N N . GLY A 1 137 ? 4.305 -8.460 -6.695 1.00 93.25 137 GLY A N 1
ATOM 1024 C CA . GLY A 1 137 ? 4.486 -9.867 -7.046 1.00 93.25 137 GLY A CA 1
ATOM 1025 C C . GLY A 1 137 ? 4.695 -10.058 -8.548 1.00 93.25 137 GLY A C 1
ATOM 1026 O O . GLY A 1 137 ? 5.638 -10.738 -8.963 1.00 93.25 137 GLY A O 1
ATOM 1027 N N . MET A 1 138 ? 3.886 -9.384 -9.373 1.00 91.50 138 MET A N 1
ATOM 1028 C CA . MET A 1 138 ? 4.062 -9.359 -10.828 1.00 91.50 138 MET A CA 1
ATOM 1029 C C . MET A 1 138 ? 5.429 -8.785 -11.224 1.00 91.50 138 MET A C 1
ATOM 1031 O O . MET A 1 138 ? 6.150 -9.428 -11.992 1.00 91.50 138 MET A O 1
ATOM 1035 N N . ARG A 1 139 ? 5.831 -7.633 -10.659 1.00 90.06 139 ARG A N 1
ATOM 1036 C CA . ARG A 1 139 ? 7.155 -7.030 -10.914 1.00 90.06 139 ARG A CA 1
ATOM 1037 C C . ARG A 1 139 ? 8.281 -7.987 -10.519 1.00 90.06 139 ARG A C 1
ATOM 1039 O O . ARG A 1 139 ? 9.205 -8.223 -11.297 1.00 90.06 139 ARG A O 1
ATOM 1046 N N . ARG A 1 140 ? 8.198 -8.592 -9.330 1.00 91.31 140 ARG A N 1
ATOM 1047 C CA . ARG A 1 140 ? 9.221 -9.510 -8.813 1.00 91.31 140 ARG A CA 1
ATOM 1048 C C . ARG A 1 140 ? 9.383 -10.753 -9.685 1.00 91.31 140 ARG A C 1
ATOM 1050 O O . ARG A 1 140 ? 10.522 -11.200 -9.865 1.00 91.31 140 ARG A O 1
ATOM 1057 N N . LYS A 1 141 ? 8.275 -11.295 -10.204 1.00 88.75 141 LYS A N 1
ATOM 1058 C CA . LYS A 1 141 ? 8.264 -12.427 -11.141 1.00 88.75 141 LYS A CA 1
ATOM 1059 C C . LYS A 1 141 ? 8.911 -12.041 -12.470 1.00 88.75 141 LYS A C 1
ATOM 1061 O O . LYS A 1 141 ? 9.789 -12.762 -12.934 1.00 88.75 141 LYS A O 1
ATOM 1066 N N . ALA A 1 142 ? 8.545 -10.890 -13.035 1.00 84.75 142 ALA A N 1
ATOM 1067 C CA . ALA A 1 142 ? 9.093 -10.417 -14.305 1.00 84.75 142 ALA A CA 1
ATOM 1068 C C . ALA A 1 142 ? 10.626 -10.241 -14.247 1.00 84.75 142 ALA A C 1
ATOM 1070 O O . ALA A 1 142 ? 11.338 -10.710 -15.130 1.00 84.75 142 ALA A O 1
ATOM 1071 N N . LEU A 1 143 ? 11.148 -9.698 -13.140 1.00 84.00 143 LEU A N 1
ATOM 1072 C CA . LEU A 1 143 ? 12.591 -9.542 -12.900 1.00 84.00 143 LEU A CA 1
ATOM 1073 C C . LEU A 1 143 ? 13.361 -10.861 -12.695 1.00 84.00 143 LEU A C 1
ATOM 1075 O O . LEU A 1 143 ? 14.592 -10.855 -12.731 1.00 84.00 143 LEU A O 1
ATOM 1079 N N . GLY A 1 144 ? 12.670 -11.967 -12.395 1.00 74.56 144 GLY A N 1
ATOM 1080 C CA . GLY A 1 144 ? 13.281 -13.296 -12.280 1.00 74.56 144 GLY A CA 1
ATOM 1081 C C . GLY A 1 144 ? 13.507 -13.965 -13.636 1.00 74.56 144 GLY A C 1
ATOM 1082 O O . GLY A 1 144 ? 14.487 -14.687 -13.801 1.00 74.56 144 GLY A O 1
ATOM 1083 N N . VAL A 1 145 ? 12.640 -13.678 -14.611 1.00 64.31 145 VAL A N 1
ATOM 1084 C CA . VAL A 1 145 ? 12.738 -14.208 -15.981 1.00 64.31 145 VAL A CA 1
ATOM 1085 C C . VAL A 1 145 ? 13.893 -13.544 -16.736 1.00 64.31 145 VAL A C 1
ATOM 1087 O O . VAL A 1 145 ? 14.662 -14.222 -17.405 1.00 64.31 145 VAL A O 1
ATOM 1090 N N . SER A 1 146 ? 14.088 -12.232 -16.561 1.00 57.25 146 SER A N 1
ATOM 1091 C CA . SER A 1 146 ? 15.148 -11.472 -17.244 1.00 57.25 146 SER A CA 1
ATOM 1092 C C . SER A 1 146 ? 16.578 -11.798 -16.794 1.00 57.25 146 SER A C 1
ATOM 1094 O O . SER A 1 146 ? 17.513 -11.314 -17.410 1.00 57.25 146 SER A O 1
ATOM 1096 N N . SER A 1 147 ? 16.774 -12.553 -15.708 1.00 54.59 147 SER A N 1
ATOM 1097 C CA . SER A 1 147 ? 18.110 -12.957 -15.231 1.00 54.59 147 SER A CA 1
ATOM 1098 C C . SER A 1 147 ? 18.588 -14.316 -15.753 1.00 54.59 147 SER A C 1
ATOM 1100 O O . SER A 1 147 ? 19.676 -14.743 -15.381 1.00 54.59 147 SER A O 1
ATOM 1102 N N . GLN A 1 148 ? 17.768 -15.017 -16.541 1.00 47.09 148 GLN A N 1
ATOM 1103 C CA . GLN A 1 148 ? 18.084 -16.343 -17.092 1.00 47.09 148 GLN A CA 1
ATOM 1104 C C . GLN A 1 148 ? 18.442 -16.316 -18.588 1.00 47.09 148 GLN A C 1
ATOM 1106 O O . GLN A 1 148 ? 18.736 -17.366 -19.155 1.00 47.09 148 GLN A O 1
ATOM 1111 N N . HIS A 1 149 ? 18.431 -15.135 -19.205 1.00 38.06 149 HIS A N 1
ATOM 1112 C CA . HIS A 1 149 ? 18.823 -14.877 -20.589 1.00 38.06 149 HIS A CA 1
ATOM 1113 C C . HIS A 1 149 ? 19.935 -13.833 -20.611 1.00 38.06 149 HIS A C 1
ATOM 1115 O O . HIS A 1 149 ? 20.803 -13.948 -21.500 1.00 38.06 149 HIS A O 1
#